Protein AF-A0A146FZF8-F1 (afdb_monomer_lite)

Foldseek 3Di:
DVVVVVVVLVVLLCCCVVVVLVLLVLLLVLLVLLLCQVVPPDLSDPPPPQCSLVSLVSSLVSLVSCLCRVDDNVQSVVLPPDDPPDDPLVRLVVLSVVLSVQSVVDDSVCSSVRSVNGDSNSSVVSSVVSCVPDDCPVVVVVVVVVVVVVVPD

Structure (mmCIF, N/CA/C/O backbone):
data_AF-A0A146FZF8-F1
#
_entry.id   AF-A0A146FZF8-F1
#
loop_
_atom_site.group_PDB
_atom_site.id
_atom_site.type_symbol
_atom_site.label_atom_id
_atom_site.label_alt_id
_atom_site.label_comp_id
_atom_site.label_asym_id
_atom_site.label_entity_id
_atom_site.label_seq_id
_atom_site.pdbx_PDB_ins_code
_atom_site.Cartn_x
_atom_site.Cartn_y
_atom_site.Cartn_z
_atom_site.occupancy
_atom_site.B_iso_or_equiv
_atom_site.auth_seq_id
_atom_site.auth_comp_id
_atom_site.auth_asym_id
_atom_site.auth_atom_id
_atom_site.pdbx_PDB_model_num
ATOM 1 N N . MET A 1 1 ? -3.061 22.453 2.030 1.00 50.75 1 MET A N 1
ATOM 2 C CA . MET A 1 1 ? -2.628 23.497 1.079 1.00 50.75 1 MET A CA 1
ATOM 3 C C . MET A 1 1 ? -1.818 22.848 -0.046 1.00 50.75 1 MET A C 1
ATOM 5 O O . MET A 1 1 ? -1.286 21.766 0.178 1.00 50.75 1 MET A O 1
ATOM 9 N N . PRO A 1 2 ? -1.738 23.428 -1.258 1.00 61.78 2 PRO A N 1
ATOM 10 C CA . PRO A 1 2 ? -0.897 22.902 -2.344 1.00 61.78 2 PRO A CA 1
ATOM 11 C C . PRO A 1 2 ? 0.592 22.801 -1.970 1.00 61.78 2 PRO A C 1
ATOM 13 O O . PRO A 1 2 ? 1.268 21.869 -2.398 1.00 61.78 2 PRO A O 1
ATOM 16 N N . GLU A 1 3 ? 1.069 23.710 -1.116 1.00 68.69 3 GLU A N 1
ATOM 17 C CA . GLU A 1 3 ? 2.440 23.730 -0.586 1.00 68.69 3 GLU A CA 1
ATOM 18 C C . GLU A 1 3 ? 2.748 22.500 0.285 1.00 68.69 3 GLU A C 1
ATOM 20 O O . GLU A 1 3 ? 3.776 21.854 0.089 1.00 68.69 3 GLU A O 1
ATOM 25 N N . ASP A 1 4 ? 1.811 22.082 1.148 1.00 77.88 4 ASP A N 1
ATOM 26 C CA . ASP A 1 4 ? 1.967 20.887 1.997 1.00 77.88 4 ASP A CA 1
ATOM 27 C C . ASP A 1 4 ? 2.154 19.608 1.169 1.00 77.88 4 ASP A C 1
ATOM 29 O O . ASP A 1 4 ? 2.894 18.696 1.553 1.00 77.88 4 ASP A O 1
ATOM 33 N N . ARG A 1 5 ? 1.477 19.528 0.014 1.00 79.75 5 ARG A N 1
ATOM 34 C CA . ARG A 1 5 ? 1.578 18.377 -0.887 1.00 79.75 5 ARG A CA 1
ATOM 35 C C . ARG A 1 5 ? 2.959 18.306 -1.526 1.00 79.75 5 ARG A C 1
ATOM 37 O O . ARG A 1 5 ? 3.546 17.230 -1.534 1.00 79.75 5 ARG A O 1
ATOM 44 N N . GLN A 1 6 ? 3.465 19.423 -2.047 1.00 83.44 6 GLN A N 1
ATOM 45 C CA . GLN A 1 6 ? 4.778 19.464 -2.691 1.00 83.44 6 GLN A CA 1
ATOM 46 C C . GLN A 1 6 ? 5.883 19.072 -1.704 1.00 83.44 6 GLN A C 1
ATOM 48 O O . GLN A 1 6 ? 6.689 18.195 -2.004 1.00 83.44 6 GLN A O 1
ATOM 53 N N . ILE A 1 7 ? 5.843 19.631 -0.490 1.00 86.12 7 ILE A N 1
ATOM 54 C CA . ILE A 1 7 ? 6.778 19.282 0.588 1.00 86.12 7 ILE A CA 1
ATOM 55 C C . ILE A 1 7 ? 6.713 17.779 0.888 1.00 86.12 7 ILE A C 1
ATOM 57 O O . ILE A 1 7 ? 7.744 17.111 0.948 1.00 86.12 7 ILE A O 1
ATOM 61 N N . SER A 1 8 ? 5.507 17.221 1.026 1.00 86.31 8 SER A N 1
ATOM 62 C CA . SER A 1 8 ? 5.326 15.787 1.288 1.00 86.31 8 SER A CA 1
ATOM 63 C C . SER A 1 8 ? 5.891 14.910 0.161 1.00 86.31 8 SER A C 1
ATOM 65 O O . SER A 1 8 ? 6.521 13.886 0.428 1.00 86.31 8 SER A O 1
ATOM 67 N N . GLU A 1 9 ? 5.700 15.304 -1.101 1.00 85.56 9 GLU A N 1
ATOM 68 C CA . GLU A 1 9 ? 6.243 14.582 -2.257 1.00 85.56 9 GLU A CA 1
ATOM 69 C C . GLU A 1 9 ? 7.775 14.628 -2.300 1.00 85.56 9 GLU A C 1
ATOM 71 O O . GLU A 1 9 ? 8.404 13.607 -2.585 1.00 85.56 9 GLU A O 1
ATOM 76 N N . ASP A 1 10 ? 8.383 15.766 -1.967 1.00 86.81 10 ASP A N 1
ATOM 77 C CA . ASP A 1 10 ? 9.840 15.916 -1.943 1.00 86.81 10 ASP A CA 1
ATOM 78 C C . ASP A 1 10 ? 10.485 15.077 -0.833 1.00 86.81 10 ASP A C 1
ATOM 80 O O . ASP A 1 10 ? 11.495 14.409 -1.071 1.00 86.81 10 ASP A O 1
ATOM 84 N N . TRP A 1 11 ? 9.857 15.007 0.345 1.00 88.19 11 TRP A N 1
ATOM 85 C CA . TRP A 1 11 ? 10.276 14.107 1.426 1.00 88.19 11 TRP A CA 1
ATOM 86 C C . TRP A 1 11 ? 10.264 12.638 0.994 1.00 88.19 11 TRP A C 1
ATOM 88 O O . TRP A 1 11 ? 11.244 11.915 1.189 1.00 88.19 11 TRP A O 1
ATOM 98 N N . ILE A 1 12 ? 9.171 12.195 0.369 1.00 87.31 12 ILE A N 1
ATOM 99 C CA . ILE A 1 12 ? 9.020 10.812 -0.094 1.00 87.31 12 ILE A CA 1
ATOM 100 C C . ILE A 1 12 ? 10.026 10.498 -1.209 1.00 87.31 12 ILE A C 1
ATOM 102 O O . ILE A 1 12 ? 10.665 9.444 -1.190 1.00 87.31 12 ILE A O 1
ATOM 106 N N . ARG A 1 13 ? 10.211 11.413 -2.166 1.00 87.50 13 ARG A N 1
ATOM 107 C CA . ARG A 1 13 ? 11.202 11.280 -3.242 1.00 87.50 13 ARG A CA 1
ATOM 108 C C . ARG A 1 13 ? 12.614 11.147 -2.679 1.00 87.50 13 ARG A C 1
ATOM 110 O O . ARG A 1 13 ? 13.367 10.277 -3.123 1.00 87.50 13 ARG A O 1
ATOM 117 N N . ASN A 1 14 ? 12.963 11.982 -1.702 1.00 88.44 14 ASN A N 1
ATOM 118 C CA . ASN A 1 14 ? 14.254 11.922 -1.033 1.00 88.44 14 ASN A CA 1
ATOM 119 C C . ASN A 1 14 ? 14.454 10.565 -0.342 1.00 88.44 14 ASN A C 1
ATOM 121 O O . ASN A 1 14 ? 15.486 9.926 -0.540 1.00 88.44 14 ASN A O 1
ATOM 125 N N . TRP A 1 15 ? 13.446 10.070 0.382 1.00 88.25 15 TRP A N 1
ATOM 126 C CA . TRP A 1 15 ? 13.486 8.751 1.023 1.00 88.25 15 TRP A CA 1
ATOM 127 C C . TRP A 1 15 ? 13.751 7.608 0.023 1.00 88.25 15 TRP A C 1
ATOM 129 O O . TRP A 1 15 ? 14.651 6.799 0.255 1.00 88.25 15 TRP A O 1
ATOM 139 N N . VAL A 1 16 ? 13.037 7.574 -1.113 1.00 86.88 16 VAL A N 1
ATOM 140 C CA . VAL A 1 16 ? 13.241 6.553 -2.166 1.00 86.88 16 VAL A CA 1
ATOM 141 C C . VAL A 1 16 ? 14.654 6.614 -2.761 1.00 86.88 16 VAL A C 1
ATOM 143 O O . VAL A 1 16 ? 15.213 5.578 -3.128 1.00 86.88 16 VAL A O 1
ATOM 146 N N . SER A 1 17 ? 15.223 7.818 -2.866 1.00 84.94 17 SER A N 1
ATOM 147 C CA . SER A 1 17 ? 16.496 8.066 -3.5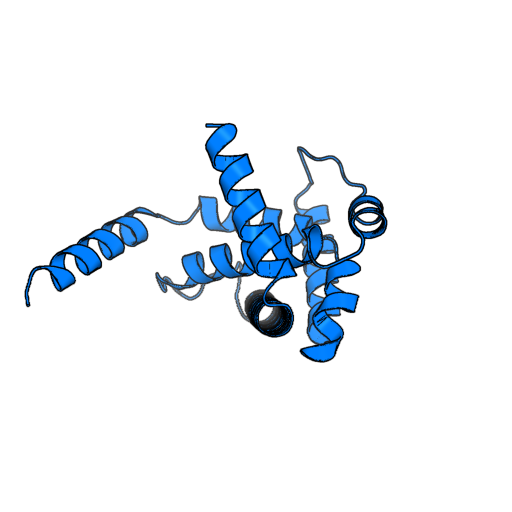57 1.00 84.94 17 SER A CA 1
ATOM 148 C C . SER A 1 17 ? 17.720 7.833 -2.668 1.00 84.94 17 SER A C 1
ATOM 150 O O . SER A 1 17 ? 18.742 7.354 -3.148 1.00 84.94 17 SER A O 1
ATOM 152 N N . THR A 1 18 ? 17.627 8.158 -1.377 1.00 84.06 18 THR A N 1
ATOM 153 C CA . THR A 1 18 ? 18.753 8.092 -0.425 1.00 84.06 18 THR A CA 1
ATOM 154 C C . THR A 1 18 ? 18.911 6.727 0.233 1.00 84.06 18 THR A C 1
ATOM 156 O O . THR A 1 18 ? 20.031 6.308 0.505 1.00 84.06 18 THR A O 1
ATOM 159 N N . ASN A 1 19 ? 17.813 6.000 0.449 1.00 78.12 19 ASN A N 1
ATOM 160 C CA . ASN A 1 19 ? 17.812 4.727 1.168 1.00 78.12 19 ASN A CA 1
ATOM 161 C C . ASN A 1 19 ? 17.355 3.577 0.263 1.00 78.12 19 ASN A C 1
ATOM 163 O O . ASN A 1 19 ? 16.385 2.885 0.567 1.00 78.12 19 ASN A O 1
ATOM 167 N N . GLY A 1 20 ? 18.043 3.377 -0.866 1.00 78.88 20 GLY A N 1
ATOM 168 C CA . GLY A 1 20 ? 17.605 2.474 -1.938 1.00 78.88 20 GLY A CA 1
ATOM 169 C C . GLY A 1 20 ? 17.242 1.054 -1.481 1.00 78.88 20 GLY A C 1
ATOM 170 O O . GLY A 1 20 ? 16.185 0.555 -1.862 1.00 78.88 20 GLY A O 1
ATOM 171 N N . THR A 1 21 ? 18.058 0.438 -0.620 1.00 84.19 21 THR A N 1
ATOM 172 C CA . THR A 1 21 ? 17.825 -0.921 -0.093 1.00 84.19 21 THR A CA 1
ATOM 173 C C . THR A 1 21 ? 16.650 -0.981 0.884 1.00 84.19 21 THR A C 1
ATOM 175 O O . THR A 1 21 ? 15.813 -1.877 0.789 1.00 84.19 21 THR A O 1
ATOM 178 N N . ALA A 1 22 ? 16.537 -0.010 1.794 1.00 86.75 22 ALA A N 1
ATOM 179 C CA . ALA A 1 22 ? 15.420 0.064 2.734 1.00 86.75 22 ALA A CA 1
ATOM 180 C C . ALA A 1 22 ? 14.096 0.378 2.015 1.00 86.75 22 ALA A C 1
ATOM 182 O O . ALA A 1 22 ? 13.060 -0.195 2.344 1.00 86.75 22 ALA A O 1
ATOM 183 N N . ALA A 1 23 ? 14.129 1.242 0.996 1.00 87.25 23 ALA A N 1
ATOM 184 C CA . ALA A 1 23 ? 12.974 1.558 0.163 1.00 87.25 23 ALA A CA 1
ATOM 185 C C . ALA A 1 23 ? 12.519 0.347 -0.668 1.00 87.25 23 ALA A C 1
ATOM 187 O O . ALA A 1 23 ? 11.321 0.092 -0.765 1.00 87.25 23 ALA A O 1
ATOM 188 N N . GLU A 1 24 ? 13.456 -0.437 -1.213 1.00 86.94 24 GLU A N 1
ATOM 189 C CA . GLU A 1 24 ? 13.166 -1.706 -1.894 1.00 86.94 24 GLU A CA 1
ATOM 190 C C . GLU A 1 24 ? 12.516 -2.723 -0.958 1.00 86.94 24 GLU A C 1
ATOM 192 O O . GLU A 1 24 ? 11.483 -3.300 -1.299 1.00 86.94 24 GLU A O 1
ATOM 197 N N . GLN A 1 25 ? 13.076 -2.917 0.237 1.00 88.94 25 GLN A N 1
ATOM 198 C CA . GLN A 1 25 ? 12.504 -3.817 1.237 1.00 88.94 25 GLN A CA 1
ATOM 199 C C . GLN A 1 25 ? 11.106 -3.364 1.660 1.00 88.94 25 GLN A C 1
ATOM 201 O O . GLN A 1 25 ? 10.177 -4.170 1.650 1.00 88.94 25 GLN A O 1
ATOM 206 N N . ALA A 1 26 ? 10.921 -2.077 1.962 1.00 90.62 26 ALA A N 1
ATOM 207 C CA . ALA A 1 26 ? 9.619 -1.523 2.323 1.00 90.62 26 ALA A CA 1
ATOM 208 C C . ALA A 1 26 ? 8.591 -1.711 1.197 1.00 90.62 26 ALA A C 1
ATOM 210 O O . ALA A 1 26 ? 7.476 -2.165 1.449 1.00 90.62 26 ALA A O 1
ATOM 211 N N . ALA A 1 27 ? 8.972 -1.423 -0.051 1.00 88.94 27 ALA A N 1
ATOM 212 C CA . ALA A 1 27 ? 8.114 -1.618 -1.215 1.00 88.94 27 ALA A CA 1
ATOM 213 C C . ALA A 1 27 ? 7.765 -3.093 -1.438 1.00 88.94 27 ALA A C 1
ATOM 215 O O . ALA A 1 27 ? 6.625 -3.404 -1.780 1.00 88.94 27 ALA A O 1
ATOM 216 N N . TRP A 1 28 ? 8.712 -4.002 -1.204 1.00 90.12 28 TRP A N 1
ATOM 217 C CA . TRP A 1 28 ? 8.473 -5.439 -1.274 1.00 90.12 28 TRP A CA 1
ATOM 218 C C . TRP A 1 28 ? 7.515 -5.914 -0.174 1.00 90.12 28 TRP A C 1
ATOM 220 O O . TRP A 1 28 ? 6.536 -6.590 -0.480 1.00 90.12 28 TRP A O 1
ATOM 230 N N . HIS A 1 29 ? 7.724 -5.512 1.083 1.00 91.38 29 HIS A N 1
ATOM 231 C CA . HIS A 1 29 ? 6.823 -5.852 2.188 1.00 91.38 29 HIS A CA 1
ATOM 232 C C . HIS A 1 29 ? 5.408 -5.309 1.963 1.00 91.38 29 HIS A C 1
ATOM 234 O O . HIS A 1 29 ? 4.430 -6.037 2.137 1.00 91.38 29 HIS A O 1
ATOM 240 N N . ALA A 1 30 ? 5.295 -4.056 1.516 1.00 91.75 30 ALA A N 1
ATOM 241 C CA . ALA A 1 30 ? 4.021 -3.449 1.155 1.00 91.75 30 ALA A CA 1
ATOM 242 C C . ALA A 1 30 ? 3.325 -4.236 0.034 1.00 91.75 30 ALA A C 1
ATOM 244 O O . ALA A 1 30 ? 2.153 -4.585 0.160 1.00 91.75 30 ALA A O 1
ATOM 245 N N . ALA A 1 31 ? 4.058 -4.585 -1.024 1.00 88.69 31 ALA A N 1
ATOM 246 C CA . ALA A 1 31 ? 3.557 -5.380 -2.139 1.00 88.69 31 ALA A CA 1
ATOM 247 C C . ALA A 1 31 ? 3.037 -6.762 -1.702 1.00 88.69 31 ALA A C 1
ATOM 249 O O . ALA A 1 31 ? 1.954 -7.170 -2.129 1.00 88.69 31 ALA A O 1
ATOM 250 N N . GLN A 1 32 ? 3.768 -7.463 -0.827 1.00 88.31 32 GLN A N 1
ATOM 251 C CA . GLN A 1 32 ? 3.335 -8.758 -0.293 1.00 88.31 32 GLN A CA 1
ATOM 252 C C . GLN A 1 32 ? 2.077 -8.623 0.564 1.00 88.31 32 GLN A C 1
ATOM 254 O O . GLN A 1 32 ? 1.125 -9.371 0.368 1.00 88.31 32 GLN A O 1
ATOM 259 N N . MET A 1 33 ? 2.018 -7.628 1.449 1.00 89.44 33 MET A N 1
ATOM 260 C CA . MET A 1 33 ? 0.825 -7.364 2.256 1.00 89.44 33 MET A CA 1
ATOM 261 C C . MET A 1 33 ? -0.410 -7.089 1.383 1.00 89.44 33 MET A C 1
ATOM 263 O O . MET A 1 33 ? -1.490 -7.599 1.678 1.00 89.44 33 MET A O 1
ATOM 267 N N . MET A 1 34 ? -0.261 -6.327 0.292 1.00 88.25 34 MET A N 1
ATOM 268 C CA . MET A 1 34 ? -1.361 -6.073 -0.647 1.00 88.25 34 MET A CA 1
ATOM 269 C C . MET A 1 34 ? -1.822 -7.344 -1.353 1.00 88.25 34 MET A C 1
ATOM 271 O O . MET A 1 34 ? -3.021 -7.579 -1.496 1.00 88.25 34 MET A O 1
ATOM 275 N N . ARG A 1 35 ? -0.871 -8.183 -1.773 1.00 86.44 35 ARG A N 1
ATOM 276 C CA . ARG A 1 35 ? -1.161 -9.476 -2.391 1.00 86.44 35 ARG A CA 1
ATOM 277 C C . ARG A 1 35 ? -1.919 -10.393 -1.433 1.00 86.44 35 ARG A C 1
ATOM 279 O O . ARG A 1 35 ? -2.969 -10.904 -1.807 1.00 86.44 35 ARG A O 1
ATOM 286 N N . GLU A 1 36 ? -1.419 -10.572 -0.215 1.00 86.00 36 GLU A N 1
ATOM 287 C CA . GLU A 1 36 ? -2.071 -11.410 0.799 1.00 86.00 36 GLU A CA 1
ATOM 288 C C . GLU A 1 36 ? -3.459 -10.869 1.169 1.00 86.00 36 GLU A C 1
ATOM 290 O O . GLU A 1 36 ? -4.395 -11.647 1.352 1.00 86.00 36 GLU A O 1
ATOM 295 N N . GLY A 1 37 ? -3.621 -9.542 1.209 1.00 85.06 37 GLY A N 1
ATOM 296 C CA . GLY A 1 37 ? -4.917 -8.899 1.411 1.00 85.06 37 GLY A CA 1
ATOM 297 C C . GLY A 1 37 ? -5.926 -9.239 0.313 1.00 85.06 37 GLY A C 1
ATOM 298 O O . GLY A 1 37 ? -7.052 -9.617 0.613 1.00 85.06 37 GLY A O 1
ATOM 299 N N . ILE A 1 38 ? -5.526 -9.173 -0.958 1.00 83.19 38 ILE A N 1
ATOM 300 C CA . ILE A 1 38 ? -6.417 -9.473 -2.095 1.00 83.19 38 ILE A CA 1
ATOM 301 C C . ILE A 1 38 ? -6.750 -10.955 -2.197 1.00 83.19 38 ILE A C 1
ATOM 303 O O . ILE A 1 38 ? -7.881 -11.300 -2.531 1.00 83.19 38 ILE A O 1
ATOM 307 N N . LEU A 1 39 ? -5.771 -11.828 -1.948 1.00 80.94 39 LEU A N 1
ATOM 308 C CA . LEU A 1 39 ? -5.952 -13.271 -2.091 1.00 80.94 39 LEU A CA 1
ATOM 309 C C . LEU A 1 39 ? -6.805 -13.861 -0.968 1.00 80.94 39 LEU A C 1
ATOM 311 O O . LEU A 1 39 ? -7.612 -14.750 -1.228 1.00 80.94 39 LEU A O 1
ATOM 315 N N . ASN A 1 40 ? -6.634 -13.373 0.263 1.00 83.44 40 ASN A N 1
ATOM 316 C CA . ASN A 1 40 ? -7.196 -14.039 1.438 1.00 83.44 40 ASN A CA 1
ATOM 317 C C . ASN A 1 40 ? -8.327 -13.264 2.116 1.00 83.44 40 ASN A C 1
ATOM 319 O O . ASN A 1 40 ? -9.047 -13.844 2.930 1.00 83.44 40 ASN A O 1
ATOM 323 N N . LEU A 1 41 ? -8.504 -11.972 1.819 1.00 80.19 41 LEU A N 1
ATOM 324 C CA . LEU A 1 41 ? -9.534 -11.156 2.458 1.00 80.19 41 LEU A CA 1
ATOM 325 C C . LEU A 1 41 ? -10.646 -10.807 1.485 1.00 80.19 41 LEU A C 1
ATOM 327 O O . LEU A 1 41 ? -10.434 -10.358 0.358 1.00 80.19 41 LEU A O 1
ATOM 331 N N . ARG A 1 42 ? -11.879 -10.917 1.970 1.00 76.75 42 ARG A N 1
ATOM 332 C CA . ARG A 1 42 ? -13.035 -10.414 1.240 1.00 76.75 42 ARG A CA 1
ATOM 333 C C . ARG A 1 42 ? -13.096 -8.899 1.413 1.00 76.75 42 ARG A C 1
ATOM 335 O O . ARG A 1 42 ? -13.326 -8.416 2.515 1.00 76.75 42 ARG A O 1
ATOM 342 N N . ASN A 1 43 ? -12.914 -8.156 0.323 1.00 74.38 43 ASN A N 1
ATOM 343 C CA . ASN A 1 43 ? -12.950 -6.687 0.314 1.00 74.38 43 ASN A CA 1
ATOM 344 C C . ASN A 1 43 ? -11.985 -6.024 1.316 1.00 74.38 43 ASN A C 1
ATOM 346 O O . ASN A 1 43 ? -12.313 -4.962 1.836 1.00 74.38 43 ASN A O 1
ATOM 350 N N . TRP A 1 44 ? -10.818 -6.624 1.578 1.00 78.25 44 TRP A N 1
ATOM 351 C CA . TRP A 1 44 ? -9.814 -6.084 2.511 1.00 78.25 44 TRP A CA 1
ATOM 352 C C . TRP A 1 44 ? -10.247 -6.013 3.984 1.00 78.25 44 TRP A C 1
ATOM 354 O O . TRP A 1 44 ? -9.579 -5.368 4.790 1.00 78.25 44 TRP A O 1
ATOM 364 N N . ASP A 1 45 ? -11.344 -6.670 4.359 1.00 77.12 45 ASP A N 1
ATOM 365 C CA . ASP A 1 45 ? -11.816 -6.685 5.740 1.00 77.12 45 ASP A CA 1
ATOM 366 C C . ASP A 1 45 ? -11.160 -7.822 6.540 1.00 77.12 45 ASP A C 1
ATOM 368 O O . ASP A 1 45 ? -11.265 -9.000 6.188 1.00 77.12 45 ASP A O 1
ATOM 372 N N . ILE A 1 46 ? -10.519 -7.461 7.654 1.00 78.31 46 ILE A N 1
ATOM 373 C CA . ILE A 1 46 ? -10.030 -8.394 8.678 1.00 78.31 46 ILE A CA 1
ATOM 374 C C . ILE A 1 46 ? -10.919 -8.271 9.916 1.00 78.31 46 ILE A C 1
ATOM 376 O O . ILE A 1 46 ? -10.454 -7.889 10.986 1.00 78.31 46 ILE A O 1
ATOM 380 N N . LYS A 1 47 ? -12.218 -8.559 9.780 1.00 79.00 47 LYS A N 1
ATOM 381 C CA . LYS A 1 47 ? -13.166 -8.709 10.900 1.00 79.00 47 LYS A CA 1
ATOM 382 C C . LYS A 1 47 ? -13.080 -7.575 11.943 1.00 79.00 47 LYS A C 1
ATOM 384 O O . LYS A 1 47 ? -13.090 -7.833 13.144 1.00 79.00 47 LYS A O 1
ATOM 389 N N . GLY A 1 48 ? -12.960 -6.324 11.493 1.00 72.12 48 GLY A N 1
ATOM 390 C CA . GLY A 1 48 ? -12.922 -5.153 12.383 1.00 72.12 48 GLY A CA 1
ATOM 391 C C . GLY A 1 48 ? -11.587 -4.873 13.091 1.00 72.12 48 GLY A C 1
ATOM 392 O O . GLY A 1 48 ? -11.546 -4.056 14.011 1.00 72.12 48 GLY A O 1
ATOM 393 N N . VAL A 1 49 ? -10.482 -5.498 12.675 1.00 81.38 49 VAL A N 1
ATOM 394 C CA . VAL A 1 49 ? -9.139 -5.179 13.185 1.00 81.38 49 VAL A CA 1
ATOM 395 C C . VAL A 1 49 ? -8.752 -3.739 12.816 1.00 81.38 49 VAL A C 1
ATOM 397 O O . VAL A 1 49 ? -8.498 -3.412 11.657 1.00 81.38 49 VAL A O 1
ATOM 400 N N . PHE A 1 50 ? -8.671 -2.866 13.825 1.00 77.75 50 PHE A N 1
ATOM 401 C CA . PHE A 1 50 ? -8.558 -1.413 13.630 1.00 77.75 50 PHE A CA 1
ATOM 402 C C . PHE A 1 50 ? -7.242 -0.942 12.985 1.00 77.75 50 PHE A C 1
ATOM 404 O O . PHE A 1 50 ? -7.210 0.134 12.391 1.00 77.75 50 PHE A O 1
ATOM 411 N N . HIS A 1 51 ? -6.148 -1.701 13.118 1.00 83.94 51 HIS A N 1
ATOM 412 C CA . HIS A 1 51 ? -4.843 -1.295 12.587 1.00 83.94 51 HIS A CA 1
ATOM 413 C C . HIS A 1 51 ? -4.699 -1.584 11.087 1.00 83.94 51 HIS A C 1
ATOM 415 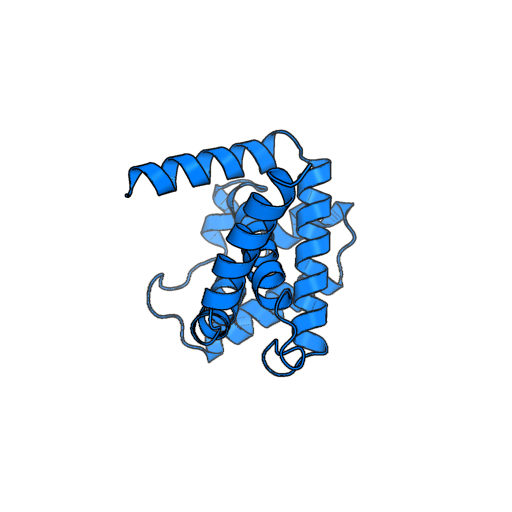O O . HIS A 1 51 ? -3.914 -0.928 10.409 1.00 83.94 51 HIS A O 1
ATOM 421 N N . TYR A 1 52 ? -5.469 -2.529 10.542 1.00 86.44 52 TYR A N 1
ATOM 422 C CA . TYR A 1 52 ? -5.303 -2.962 9.1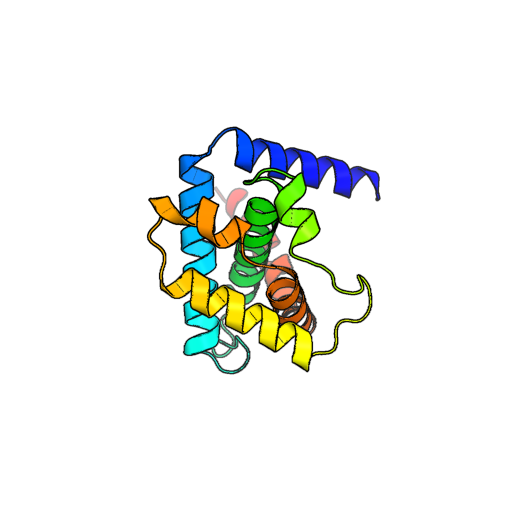56 1.00 86.44 52 TYR A CA 1
ATOM 423 C C . TYR A 1 52 ? -5.541 -1.845 8.117 1.00 86.44 52 TYR A C 1
ATOM 425 O O . TYR A 1 52 ? -4.726 -1.711 7.202 1.00 86.44 52 TYR A O 1
ATOM 433 N N . PRO A 1 53 ? -6.552 -0.959 8.266 1.00 86.94 53 PRO A N 1
ATOM 434 C CA . PRO A 1 53 ? -6.700 0.213 7.400 1.00 86.94 53 PRO A CA 1
ATOM 435 C C . PRO A 1 53 ? -5.469 1.130 7.350 1.00 86.94 53 PRO A C 1
ATOM 437 O O . PRO A 1 53 ? -5.148 1.660 6.287 1.00 86.94 53 PRO A O 1
ATOM 440 N N . TRP A 1 54 ? -4.744 1.293 8.462 1.00 86.31 54 TRP A N 1
ATOM 441 C CA . TRP A 1 54 ? -3.501 2.070 8.484 1.00 86.31 54 TRP A CA 1
ATOM 442 C C . TRP A 1 54 ? -2.399 1.404 7.674 1.00 86.31 54 TRP A C 1
ATOM 444 O O . TRP A 1 54 ? -1.721 2.066 6.889 1.00 86.31 54 TRP A O 1
ATOM 454 N N . CYS A 1 55 ? -2.251 0.087 7.827 1.00 90.19 55 CYS A N 1
ATOM 455 C CA . CYS A 1 55 ? -1.306 -0.691 7.040 1.00 90.19 55 CYS A CA 1
ATOM 456 C C . CYS A 1 55 ? -1.607 -0.546 5.542 1.00 90.19 55 CYS A C 1
ATOM 458 O O . CYS A 1 55 ? -0.690 -0.308 4.762 1.00 90.19 55 CYS A O 1
ATOM 460 N N . LEU A 1 56 ? -2.883 -0.585 5.142 1.00 89.62 56 LEU A N 1
ATOM 461 C CA . LEU A 1 56 ? -3.288 -0.378 3.750 1.00 89.62 56 LEU A CA 1
ATOM 462 C C . LEU A 1 56 ? -2.954 1.026 3.232 1.00 89.62 56 LEU A C 1
ATOM 464 O O . LEU A 1 56 ? -2.478 1.147 2.104 1.00 89.62 56 LEU A O 1
ATOM 468 N N . VAL A 1 57 ? -3.150 2.081 4.033 1.00 89.88 57 VAL A N 1
ATOM 469 C CA . VAL A 1 57 ? -2.721 3.442 3.657 1.00 89.88 57 VAL A CA 1
ATOM 470 C C . VAL A 1 57 ? -1.220 3.472 3.403 1.00 89.88 57 VAL A C 1
ATOM 472 O O . VAL A 1 57 ? -0.787 3.860 2.317 1.00 89.88 57 VAL A O 1
ATOM 475 N N . ILE A 1 58 ? -0.433 3.030 4.386 1.00 91.00 58 ILE A N 1
ATOM 476 C CA . ILE A 1 58 ? 1.027 3.106 4.333 1.00 91.00 58 ILE A CA 1
ATOM 477 C C . ILE A 1 58 ? 1.547 2.263 3.173 1.00 91.00 58 ILE A C 1
ATOM 479 O O . ILE A 1 58 ? 2.266 2.782 2.329 1.00 91.00 58 ILE A O 1
ATOM 483 N N . GLY A 1 59 ? 1.119 1.005 3.057 1.00 92.19 59 GLY A N 1
ATOM 484 C CA . GLY A 1 59 ? 1.567 0.129 1.980 1.00 92.19 59 GLY A CA 1
ATOM 485 C C . GLY A 1 59 ? 1.192 0.649 0.591 1.00 92.19 59 GLY A C 1
ATOM 486 O O . GLY A 1 59 ? 1.998 0.557 -0.332 1.00 92.19 59 GLY A O 1
ATOM 487 N N . THR A 1 60 ? 0.011 1.261 0.435 1.00 91.31 60 THR A N 1
ATOM 488 C CA . THR A 1 60 ? -0.405 1.843 -0.852 1.00 91.31 60 THR A CA 1
ATOM 489 C C . THR A 1 60 ? 0.488 3.019 -1.217 1.00 91.31 60 THR A C 1
ATOM 491 O O . THR A 1 60 ? 0.978 3.089 -2.345 1.00 91.31 60 THR A O 1
ATOM 494 N N . LEU A 1 61 ? 0.748 3.912 -0.257 1.00 89.94 61 LEU A N 1
ATOM 495 C CA . LEU A 1 61 ? 1.649 5.047 -0.442 1.00 89.94 61 LEU A CA 1
ATOM 496 C C . LEU A 1 61 ? 3.078 4.589 -0.732 1.00 89.94 61 LEU A C 1
ATOM 498 O O . LEU A 1 61 ? 3.708 5.140 -1.628 1.00 89.94 61 LEU A O 1
ATOM 502 N N . THR A 1 62 ? 3.572 3.555 -0.050 1.00 91.06 62 THR A N 1
ATOM 503 C CA . THR A 1 62 ? 4.895 2.974 -0.296 1.00 91.06 62 THR A CA 1
ATOM 504 C C . THR A 1 62 ? 5.009 2.433 -1.721 1.00 91.06 62 THR A C 1
ATOM 506 O O . THR A 1 62 ? 5.951 2.785 -2.432 1.00 91.06 62 THR A O 1
ATOM 509 N N . CYS A 1 63 ? 4.046 1.627 -2.182 1.00 89.25 63 CYS A N 1
ATOM 510 C CA . CYS A 1 63 ? 4.052 1.108 -3.551 1.00 89.25 63 CYS A CA 1
ATOM 511 C C . CYS A 1 63 ? 3.943 2.231 -4.596 1.00 89.25 63 CYS A C 1
ATOM 513 O O . CYS A 1 63 ? 4.656 2.206 -5.599 1.00 89.25 63 CYS A O 1
ATOM 515 N N . TRP A 1 64 ? 3.077 3.224 -4.363 1.00 88.38 64 TRP A N 1
ATOM 516 C CA . TRP A 1 64 ? 2.924 4.391 -5.234 1.00 88.38 64 TRP A CA 1
ATOM 517 C C . TRP A 1 64 ? 4.210 5.219 -5.320 1.00 88.38 64 TRP A C 1
ATOM 519 O O . TRP A 1 64 ? 4.696 5.471 -6.421 1.00 88.38 64 TRP A O 1
ATOM 529 N N . ALA A 1 65 ? 4.789 5.583 -4.178 1.00 87.31 65 ALA A N 1
ATOM 530 C CA . ALA A 1 65 ? 6.015 6.365 -4.079 1.00 87.31 65 ALA A CA 1
ATOM 531 C C . ALA A 1 65 ? 7.166 5.690 -4.820 1.00 87.31 65 ALA A C 1
ATOM 533 O O . ALA A 1 65 ? 7.875 6.314 -5.609 1.00 87.31 65 ALA A O 1
ATOM 534 N N . PHE A 1 66 ? 7.321 4.389 -4.598 1.00 84.00 66 PHE A N 1
ATOM 535 C CA . PHE A 1 66 ? 8.388 3.619 -5.207 1.00 84.00 66 PHE A CA 1
ATOM 536 C C . PHE A 1 66 ? 8.194 3.452 -6.722 1.00 84.00 66 PHE A C 1
ATOM 538 O O . PHE A 1 66 ? 9.163 3.525 -7.472 1.00 84.00 66 PHE A O 1
ATOM 545 N N . HIS A 1 67 ? 6.953 3.320 -7.201 1.00 82.00 67 HIS A N 1
ATOM 546 C CA . HIS A 1 67 ? 6.645 3.373 -8.635 1.00 82.00 67 HIS A CA 1
ATOM 547 C C . HIS A 1 67 ? 6.945 4.754 -9.247 1.00 82.00 67 HIS A C 1
ATOM 549 O O . HIS A 1 67 ? 7.534 4.839 -10.323 1.00 82.00 67 HIS A O 1
ATOM 555 N N . CYS A 1 68 ? 6.559 5.839 -8.572 1.00 80.44 68 CYS A N 1
ATOM 556 C CA . CYS A 1 68 ? 6.671 7.200 -9.099 1.00 80.44 68 CYS A CA 1
ATOM 557 C C . CYS A 1 68 ? 8.095 7.766 -9.061 1.00 80.44 68 CYS A C 1
ATOM 559 O O . CYS A 1 68 ? 8.459 8.545 -9.942 1.00 80.44 68 CYS A O 1
ATOM 561 N N . PHE A 1 69 ? 8.890 7.394 -8.058 1.00 80.88 69 PHE A N 1
ATOM 562 C CA . PHE A 1 69 ? 10.214 7.976 -7.816 1.00 80.88 69 PHE A CA 1
ATOM 563 C C . PHE A 1 69 ? 11.362 6.965 -7.926 1.00 80.88 69 PHE A C 1
ATOM 565 O O . PHE A 1 69 ? 12.518 7.369 -7.973 1.00 80.88 69 PHE A O 1
ATOM 572 N N . GLY A 1 70 ? 11.076 5.659 -7.964 1.00 70.38 70 GLY A N 1
ATOM 573 C CA . GLY A 1 70 ? 12.093 4.601 -7.934 1.00 70.38 70 GLY A CA 1
ATOM 574 C C . GLY A 1 70 ? 12.608 4.127 -9.297 1.00 70.38 70 GLY A C 1
ATOM 575 O O . GLY A 1 70 ? 13.530 3.307 -9.322 1.00 70.38 70 GLY A O 1
ATOM 576 N N . GLY A 1 71 ? 12.037 4.610 -10.408 1.00 65.69 71 GLY A N 1
ATOM 577 C CA . GLY A 1 71 ? 12.442 4.279 -11.781 1.00 65.69 71 GLY A CA 1
ATOM 578 C C . GLY A 1 71 ? 12.693 5.518 -12.644 1.00 65.69 71 GLY A C 1
ATOM 579 O O . GLY A 1 71 ? 12.411 6.642 -12.233 1.00 65.69 71 GLY A O 1
ATOM 580 N N . GLU A 1 72 ? 13.203 5.326 -13.865 1.00 60.31 72 GLU A N 1
ATOM 581 C CA . GLU A 1 72 ? 13.340 6.420 -14.832 1.00 60.31 72 GLU A CA 1
ATOM 582 C C . GLU A 1 72 ? 11.959 7.036 -15.117 1.00 60.31 72 GLU A C 1
ATOM 584 O O . GLU A 1 72 ? 11.077 6.398 -15.697 1.00 60.31 72 GLU A O 1
ATOM 589 N N . ILE A 1 73 ? 11.779 8.295 -14.704 1.00 54.56 73 ILE A N 1
ATOM 590 C CA . ILE A 1 73 ? 10.519 9.067 -14.718 1.00 54.56 73 ILE A CA 1
ATOM 591 C C . ILE A 1 73 ? 9.789 8.993 -16.081 1.00 54.56 73 ILE A C 1
ATOM 593 O O . ILE A 1 73 ? 8.559 9.048 -16.143 1.00 54.56 73 ILE A O 1
ATOM 597 N N . SER A 1 74 ? 10.542 8.818 -17.173 1.00 49.59 74 SER A N 1
ATOM 598 C CA . SER A 1 74 ? 10.060 8.691 -18.558 1.00 49.59 74 SER A CA 1
ATOM 599 C C . SER A 1 74 ? 9.265 7.401 -18.837 1.00 49.59 74 SER A C 1
ATOM 601 O O . SER A 1 74 ? 8.318 7.415 -19.628 1.00 49.59 74 SER A O 1
ATOM 603 N N . VAL A 1 75 ? 9.601 6.287 -18.177 1.00 53.25 75 VAL A N 1
ATOM 604 C CA . VAL A 1 75 ? 8.971 4.973 -18.406 1.00 53.25 75 VAL A CA 1
ATOM 605 C C . VAL A 1 75 ? 7.711 4.810 -17.553 1.00 53.25 75 VAL A C 1
ATOM 607 O O . VAL A 1 75 ? 6.667 4.422 -18.077 1.00 53.25 75 VAL A O 1
ATOM 610 N N . ALA A 1 76 ? 7.759 5.211 -16.278 1.00 52.31 76 ALA A N 1
ATOM 611 C CA . ALA A 1 76 ? 6.620 5.121 -15.356 1.00 52.31 76 ALA A CA 1
ATOM 612 C C . ALA A 1 76 ? 5.407 5.954 -15.827 1.00 52.31 76 ALA A C 1
ATOM 614 O O . ALA A 1 76 ? 4.268 5.484 -15.804 1.00 52.31 76 ALA A O 1
ATOM 615 N N . ARG A 1 77 ? 5.642 7.168 -16.358 1.00 53.28 77 ARG A N 1
ATOM 616 C CA . ARG A 1 77 ? 4.584 8.015 -16.948 1.00 53.28 77 ARG A CA 1
ATOM 617 C C . ARG A 1 77 ? 4.004 7.460 -18.254 1.00 53.28 77 ARG A C 1
ATOM 619 O O . ARG A 1 77 ? 2.854 7.752 -18.565 1.00 53.28 77 ARG A O 1
ATOM 626 N N . LYS A 1 78 ? 4.766 6.669 -19.021 1.00 54.16 78 LYS A N 1
ATOM 627 C CA . LYS A 1 78 ? 4.289 6.059 -20.278 1.00 54.16 78 LYS A CA 1
ATOM 628 C C . LYS A 1 78 ? 3.404 4.830 -20.055 1.00 54.16 78 LYS A C 1
ATOM 630 O O . LYS A 1 78 ? 2.565 4.556 -20.910 1.00 54.16 78 LYS A O 1
ATOM 635 N N . ILE A 1 79 ? 3.576 4.114 -18.941 1.00 58.44 79 ILE A N 1
ATOM 636 C CA . ILE A 1 79 ? 2.847 2.869 -18.644 1.00 58.44 79 ILE A CA 1
ATOM 637 C C . ILE A 1 79 ? 1.403 3.143 -18.189 1.00 58.44 79 ILE A C 1
ATOM 639 O O . ILE A 1 79 ? 0.485 2.443 -18.609 1.00 58.44 79 ILE A O 1
ATOM 643 N N . CYS A 1 80 ? 1.164 4.183 -17.387 1.00 61.31 80 CYS A N 1
ATOM 644 C CA . CYS A 1 80 ? -0.185 4.540 -16.931 1.00 61.31 80 CYS A CA 1
ATOM 645 C C . CYS A 1 80 ? -0.875 5.521 -17.906 1.00 61.31 80 CYS A C 1
ATOM 647 O O . CYS A 1 80 ? -0.980 6.715 -17.632 1.00 61.31 80 CYS A O 1
ATOM 649 N N . ARG A 1 81 ? -1.375 5.028 -19.050 1.00 59.84 81 ARG A N 1
ATOM 650 C CA . ARG A 1 81 ? -2.308 5.780 -19.918 1.00 59.84 81 ARG A CA 1
ATOM 651 C C . ARG A 1 81 ? -3.754 5.502 -19.508 1.00 59.84 81 ARG A C 1
ATOM 653 O O . ARG A 1 81 ? -4.425 4.675 -20.116 1.00 59.84 81 ARG A O 1
ATOM 660 N N . HIS A 1 82 ? -4.244 6.173 -18.477 1.00 65.50 82 HIS A N 1
ATOM 661 C CA . HIS A 1 82 ? -5.663 6.125 -18.118 1.00 65.50 82 HIS A CA 1
ATOM 662 C C . HIS A 1 82 ? -6.153 7.515 -17.690 1.00 65.50 82 HIS A C 1
ATOM 664 O O . HIS A 1 82 ? -5.361 8.295 -17.155 1.00 65.50 82 HIS A O 1
ATOM 670 N N . PRO A 1 83 ? -7.435 7.844 -17.920 1.00 57.22 83 PRO A N 1
ATOM 671 C CA . PRO A 1 83 ? -7.993 9.136 -17.535 1.00 57.22 83 PRO A CA 1
ATOM 672 C C . PRO A 1 83 ? -7.857 9.354 -16.022 1.00 57.22 83 PRO A C 1
ATOM 674 O O . PRO A 1 83 ? -8.218 8.490 -15.226 1.00 57.22 83 PRO A O 1
ATOM 677 N N . GLU A 1 84 ? -7.312 10.507 -15.626 1.00 57.25 84 GLU A N 1
ATOM 678 C CA . GLU A 1 84 ? -6.924 10.817 -14.240 1.00 57.25 84 GLU A CA 1
ATOM 679 C C . GLU A 1 84 ? -8.099 10.893 -13.250 1.00 57.25 84 GLU A C 1
ATOM 681 O O . GLU A 1 84 ? -7.861 10.872 -12.044 1.00 57.25 84 GLU A O 1
ATOM 686 N N . ARG A 1 85 ? -9.354 11.015 -13.718 1.00 56.00 85 ARG A N 1
ATOM 687 C CA . ARG A 1 85 ? -10.460 11.461 -12.850 1.00 56.00 85 ARG A CA 1
ATOM 688 C C . ARG A 1 85 ? -11.655 10.534 -12.658 1.00 56.00 85 ARG A C 1
ATOM 690 O O . ARG A 1 85 ? -12.301 10.693 -11.637 1.00 56.00 85 ARG A O 1
ATOM 697 N N . ASP A 1 86 ? -11.894 9.529 -13.496 1.00 65.31 86 ASP A N 1
ATOM 698 C CA . ASP A 1 86 ? -13.004 8.584 -13.277 1.00 65.31 86 ASP A CA 1
ATOM 699 C C . ASP A 1 86 ? -12.683 7.211 -13.865 1.00 65.31 86 ASP A C 1
ATOM 701 O O . ASP A 1 86 ? -13.199 6.803 -14.903 1.00 65.31 86 ASP A O 1
ATOM 705 N N . MET A 1 87 ? -11.780 6.483 -13.208 1.00 78.00 87 MET A N 1
ATOM 706 C CA . MET A 1 87 ? -11.501 5.099 -13.579 1.00 78.00 87 MET A CA 1
ATOM 707 C C . MET A 1 87 ? -12.666 4.195 -13.135 1.00 78.00 87 MET A C 1
ATOM 709 O O . MET A 1 87 ? -12.917 4.085 -11.924 1.00 78.00 87 MET A O 1
ATOM 713 N N . PRO A 1 88 ? -13.351 3.500 -14.069 1.00 85.88 88 PRO A N 1
ATOM 714 C CA . PRO A 1 88 ? -14.392 2.540 -13.724 1.00 85.88 88 PRO A CA 1
ATOM 715 C C . PRO A 1 88 ? -13.855 1.460 -12.784 1.00 85.88 88 PRO A C 1
ATOM 717 O O . PRO A 1 88 ? -12.711 1.021 -12.923 1.00 85.88 88 PRO A O 1
ATOM 720 N N . GLN A 1 89 ? -14.689 0.987 -11.852 1.00 86.19 89 GLN A N 1
ATOM 721 C CA . GLN A 1 89 ? -14.260 -0.009 -10.862 1.00 86.19 89 GLN A CA 1
ATOM 722 C C . GLN A 1 89 ? -13.730 -1.298 -11.513 1.00 86.19 89 GLN A C 1
ATOM 724 O O . GLN A 1 89 ? -12.786 -1.915 -11.025 1.00 86.19 89 GLN A O 1
ATOM 729 N N . THR A 1 90 ? -14.305 -1.700 -12.645 1.00 87.19 90 THR A N 1
ATOM 730 C CA . THR A 1 90 ? -13.836 -2.851 -13.426 1.00 87.19 90 THR A CA 1
ATOM 731 C C . THR A 1 90 ? -12.399 -2.657 -13.910 1.00 87.19 90 THR A C 1
ATOM 733 O O . THR A 1 90 ? -11.575 -3.556 -13.755 1.00 87.19 90 THR A O 1
ATOM 736 N N . GLN A 1 91 ? -12.064 -1.468 -14.416 1.00 86.00 91 GLN A N 1
ATOM 737 C CA . GLN A 1 91 ? -10.719 -1.140 -14.885 1.00 86.00 91 GLN A CA 1
ATOM 738 C C . GLN A 1 91 ? -9.712 -1.063 -13.728 1.00 86.00 91 GLN A C 1
ATOM 740 O O . GLN A 1 91 ? -8.620 -1.624 -13.839 1.00 86.00 91 GLN A O 1
ATOM 745 N N . SER A 1 92 ? -10.069 -0.436 -12.600 1.00 87.25 92 SER A N 1
ATOM 746 C CA . SER A 1 92 ? -9.175 -0.371 -11.434 1.00 87.25 92 SER A CA 1
ATOM 747 C C . SER A 1 92 ? -8.896 -1.748 -10.839 1.00 87.25 92 SER A C 1
ATOM 749 O O . SER A 1 92 ? -7.748 -2.029 -10.494 1.00 87.25 92 SER A O 1
ATOM 751 N N . ARG A 1 93 ? -9.891 -2.644 -10.804 1.00 87.44 93 ARG A N 1
ATOM 752 C CA . ARG A 1 93 ? -9.692 -4.040 -10.383 1.00 87.44 93 ARG A CA 1
ATOM 753 C C . ARG A 1 93 ? -8.753 -4.806 -11.307 1.00 87.44 93 ARG A C 1
ATOM 755 O O . ARG A 1 93 ? -7.895 -5.527 -10.812 1.00 87.44 93 ARG A O 1
ATOM 762 N N . VAL A 1 94 ? -8.867 -4.635 -12.625 1.00 88.00 94 VAL A N 1
ATOM 763 C CA . VAL A 1 94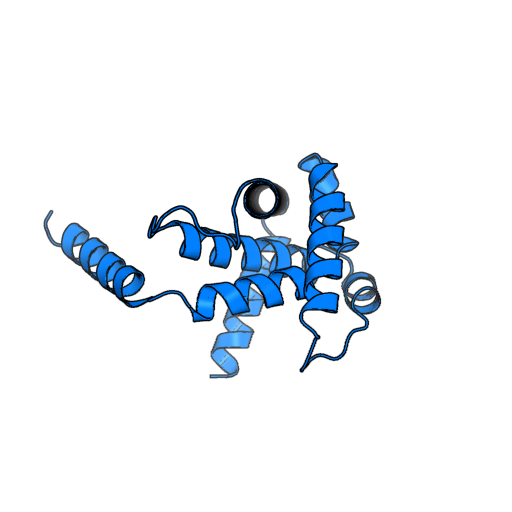 ? -7.950 -5.276 -13.585 1.00 88.00 94 VAL A CA 1
ATOM 764 C C . VAL A 1 94 ? -6.510 -4.813 -13.359 1.00 88.00 94 VAL A C 1
ATOM 766 O O . VAL A 1 94 ? -5.612 -5.646 -13.253 1.00 88.00 94 VAL A O 1
ATOM 769 N N . LEU A 1 95 ? -6.286 -3.502 -13.219 1.00 86.44 95 LEU A N 1
ATOM 770 C CA . LEU A 1 95 ? -4.950 -2.949 -12.963 1.00 86.44 95 LEU A CA 1
ATOM 771 C C . LEU A 1 95 ? -4.376 -3.412 -11.619 1.00 86.44 95 LEU A C 1
ATOM 773 O O . LEU A 1 95 ? -3.203 -3.776 -11.541 1.00 86.44 95 LEU A O 1
ATOM 777 N N . MET A 1 96 ? -5.208 -3.443 -10.576 1.00 87.81 96 MET A N 1
ATOM 778 C CA . MET A 1 96 ? -4.830 -3.957 -9.261 1.00 87.81 96 MET A CA 1
ATOM 779 C C . MET A 1 96 ? -4.435 -5.439 -9.334 1.00 87.81 96 MET A C 1
ATOM 781 O O . MET A 1 96 ? -3.359 -5.808 -8.870 1.00 87.81 96 MET A O 1
ATOM 785 N N . ASN A 1 97 ? -5.257 -6.278 -9.968 1.00 86.44 97 ASN A N 1
ATOM 786 C CA . ASN A 1 97 ? -4.987 -7.710 -10.115 1.00 86.44 97 ASN A CA 1
ATOM 787 C C . ASN A 1 97 ? -3.711 -7.969 -10.926 1.00 8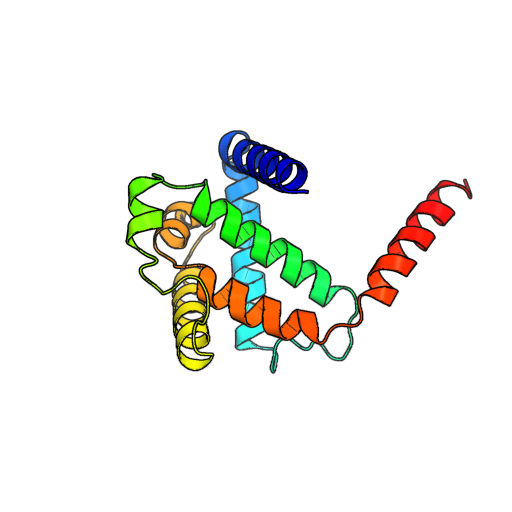6.44 97 ASN A C 1
ATOM 789 O O . ASN A 1 97 ? -2.908 -8.821 -10.554 1.00 86.44 97 ASN A O 1
ATOM 793 N N . HIS A 1 98 ? -3.489 -7.206 -11.999 1.00 85.75 98 HIS A N 1
ATOM 794 C CA . HIS A 1 98 ? -2.259 -7.271 -12.785 1.00 85.75 98 HIS A CA 1
ATOM 795 C C . HIS A 1 98 ? -1.025 -6.938 -11.933 1.00 85.75 98 HIS A C 1
ATOM 797 O O . HIS A 1 98 ? -0.050 -7.688 -11.925 1.00 85.75 98 HIS A O 1
ATOM 803 N N . MET A 1 99 ? -1.076 -5.839 -11.174 1.00 83.44 99 MET A N 1
ATOM 804 C CA . MET A 1 99 ? 0.000 -5.451 -10.261 1.00 83.44 99 MET A CA 1
ATOM 805 C C . MET A 1 99 ? 0.281 -6.549 -9.225 1.00 83.44 99 MET A C 1
ATOM 807 O O . MET A 1 99 ? 1.433 -6.895 -8.995 1.00 83.44 99 MET A O 1
ATOM 811 N N . VAL A 1 100 ? -0.754 -7.155 -8.644 1.00 82.44 100 VAL A N 1
ATOM 812 C CA . VAL A 1 100 ? -0.628 -8.235 -7.648 1.00 82.44 100 VAL A CA 1
ATOM 813 C C . VAL A 1 100 ? -0.035 -9.501 -8.239 1.00 82.44 100 VAL A C 1
ATOM 815 O O . VAL A 1 100 ? 0.850 -10.101 -7.627 1.00 82.44 100 VAL A O 1
ATOM 818 N N . SER A 1 101 ? -0.473 -9.879 -9.439 1.00 83.12 101 SER A N 1
ATOM 819 C CA . SER A 1 101 ? 0.092 -11.014 -10.166 1.00 83.12 101 SER A CA 1
ATOM 820 C C . SER A 1 101 ? 1.588 -10.824 -10.398 1.00 83.12 101 SER A C 1
ATOM 822 O O . SER A 1 101 ? 2.361 -11.752 -10.179 1.00 83.12 101 SER A O 1
ATOM 824 N N . LEU A 1 102 ? 2.007 -9.618 -10.794 1.00 80.69 102 LEU A N 1
ATOM 825 C CA . LEU A 1 102 ? 3.418 -9.302 -10.995 1.00 80.69 102 LEU A CA 1
ATOM 826 C C . LEU A 1 102 ? 4.197 -9.265 -9.681 1.00 80.69 102 LEU A C 1
ATOM 828 O O . LEU A 1 102 ? 5.314 -9.760 -9.633 1.00 80.69 102 LEU A O 1
ATOM 832 N N . MET A 1 103 ? 3.630 -8.721 -8.605 1.00 74.88 103 MET A N 1
ATOM 833 C CA . MET A 1 103 ? 4.295 -8.663 -7.297 1.00 74.88 103 MET A CA 1
ATOM 834 C C . MET A 1 103 ? 4.447 -10.045 -6.643 1.00 74.88 103 MET A C 1
ATOM 836 O O . MET A 1 103 ? 5.404 -10.271 -5.903 1.00 74.88 103 MET A O 1
ATOM 840 N N . GLY A 1 104 ? 3.550 -10.989 -6.944 1.00 70.25 104 GLY A N 1
ATOM 841 C CA . GLY A 1 104 ? 3.621 -12.365 -6.447 1.00 70.25 104 GLY A CA 1
ATOM 842 C C . GLY A 1 104 ? 4.818 -13.172 -6.955 1.00 70.25 104 GLY A C 1
ATOM 843 O O . GLY A 1 104 ? 5.155 -14.183 -6.349 1.00 70.25 104 GLY A O 1
ATOM 844 N N . SER A 1 105 ? 5.486 -12.730 -8.024 1.00 70.94 105 SER A N 1
ATOM 845 C CA . SER A 1 105 ? 6.632 -13.431 -8.622 1.00 70.94 105 SER A CA 1
ATOM 846 C C . SER A 1 105 ? 8.002 -12.852 -8.239 1.00 70.94 105 SER A C 1
ATOM 848 O O . SER A 1 105 ? 9.002 -13.176 -8.877 1.00 70.94 105 SER A O 1
ATOM 850 N N . VAL A 1 106 ? 8.075 -11.942 -7.258 1.00 76.12 106 VAL A N 1
ATOM 851 C CA . VAL A 1 106 ? 9.224 -11.028 -7.127 1.00 76.12 106 VAL A CA 1
ATOM 852 C C . VAL A 1 106 ? 9.951 -11.173 -5.797 1.00 76.12 106 VAL A C 1
ATOM 854 O O . VAL A 1 106 ? 9.376 -10.989 -4.724 1.00 76.12 106 VAL A O 1
ATOM 857 N N . SER A 1 107 ? 11.259 -11.426 -5.878 1.00 78.94 107 SER A N 1
ATOM 858 C CA . SER A 1 107 ? 12.187 -11.285 -4.754 1.00 78.94 107 SER A CA 1
ATOM 859 C C . SER A 1 107 ? 12.495 -9.805 -4.470 1.00 78.94 107 SER A C 1
ATOM 861 O O . SER A 1 107 ? 12.419 -8.988 -5.394 1.00 78.94 107 SER A O 1
ATOM 863 N N . PRO A 1 108 ? 12.907 -9.435 -3.241 1.00 75.69 108 PRO A N 1
ATOM 864 C CA . PRO A 1 108 ? 13.232 -8.047 -2.895 1.00 75.69 108 PRO A CA 1
ATOM 865 C C . PRO A 1 108 ? 14.187 -7.369 -3.892 1.00 75.69 108 PRO A C 1
ATOM 867 O O . PRO A 1 108 ? 13.933 -6.252 -4.325 1.00 75.69 108 PRO A O 1
ATOM 870 N N . ALA A 1 109 ? 15.211 -8.085 -4.370 1.00 78.94 109 ALA A N 1
ATOM 871 C CA . ALA A 1 109 ? 16.190 -7.571 -5.336 1.00 78.94 109 ALA A CA 1
ATOM 872 C C . ALA A 1 109 ? 15.599 -7.189 -6.712 1.00 78.94 109 ALA A C 1
ATOM 874 O O . ALA A 1 109 ? 16.201 -6.431 -7.470 1.00 78.94 109 ALA A O 1
ATOM 875 N N . ASN A 1 110 ? 14.421 -7.710 -7.066 1.00 82.12 110 ASN A N 1
ATOM 876 C CA . ASN A 1 110 ? 13.774 -7.486 -8.362 1.00 82.12 110 ASN A CA 1
ATOM 877 C C . ASN A 1 110 ? 12.553 -6.555 -8.276 1.00 82.12 110 ASN A C 1
ATOM 879 O O . ASN A 1 110 ? 11.902 -6.290 -9.297 1.00 82.12 110 ASN A O 1
ATOM 883 N N . ILE A 1 111 ? 12.240 -6.035 -7.083 1.00 84.12 111 ILE A N 1
ATOM 884 C CA . ILE A 1 111 ? 11.029 -5.244 -6.848 1.00 84.12 111 ILE A CA 1
ATOM 885 C C . ILE A 1 111 ? 11.041 -3.917 -7.603 1.00 84.12 111 ILE A C 1
ATOM 887 O O . ILE A 1 111 ? 10.028 -3.553 -8.192 1.00 84.12 111 ILE A O 1
ATOM 891 N N . ARG A 1 112 ? 12.199 -3.256 -7.713 1.00 81.81 112 ARG A N 1
ATOM 892 C CA . ARG A 1 112 ? 12.380 -2.015 -8.487 1.00 81.81 112 ARG A CA 1
ATOM 893 C C . ARG A 1 112 ? 12.011 -2.176 -9.950 1.00 81.81 112 ARG A C 1
ATOM 895 O O . ARG A 1 112 ? 11.197 -1.421 -10.477 1.00 81.81 112 ARG A O 1
ATOM 902 N N . ARG A 1 113 ? 12.549 -3.213 -10.591 1.00 81.06 113 ARG A N 1
ATOM 903 C CA . ARG A 1 113 ? 12.258 -3.511 -11.997 1.00 81.06 113 ARG A CA 1
ATOM 904 C C . ARG A 1 113 ? 10.789 -3.871 -12.210 1.00 81.06 113 ARG A C 1
ATOM 906 O O . ARG A 1 113 ? 10.242 -3.563 -13.263 1.00 81.06 113 ARG A O 1
ATOM 913 N N . THR A 1 114 ? 10.168 -4.542 -11.243 1.00 81.19 114 THR A N 1
ATOM 914 C CA . THR A 1 114 ? 8.796 -5.041 -11.393 1.00 81.19 114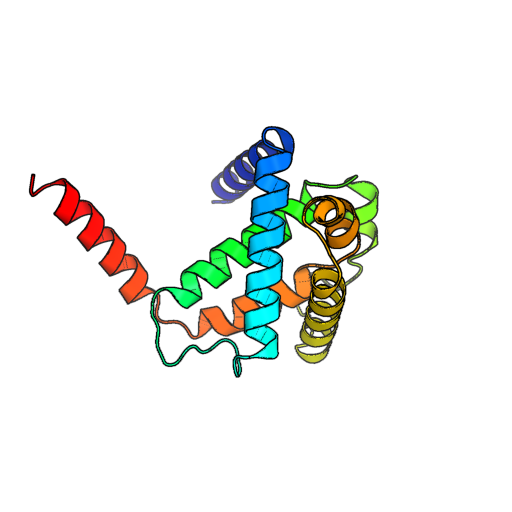 THR A CA 1
ATOM 915 C C . THR A 1 114 ? 7.758 -3.968 -11.106 1.00 81.19 114 THR A C 1
ATOM 917 O O . THR A 1 114 ? 6.872 -3.752 -11.929 1.00 81.19 114 THR A O 1
ATOM 920 N N . LEU A 1 115 ? 7.894 -3.236 -9.997 1.00 76.81 115 LEU A N 1
ATOM 921 C CA . LEU A 1 115 ? 7.010 -2.116 -9.680 1.00 76.81 115 LEU A CA 1
ATOM 922 C C . LEU A 1 115 ? 7.115 -1.004 -10.720 1.00 76.81 115 LEU A C 1
ATOM 924 O O . LEU A 1 115 ? 6.086 -0.458 -11.086 1.00 76.81 115 LEU A O 1
ATOM 928 N N . GLY A 1 116 ? 8.299 -0.747 -11.290 1.00 75.12 116 GLY A N 1
ATOM 929 C CA . GLY A 1 116 ? 8.450 0.194 -12.408 1.00 75.12 116 GLY A CA 1
ATOM 930 C C . GLY A 1 116 ? 7.685 -0.195 -13.683 1.00 75.12 116 GLY A C 1
ATOM 931 O O . GLY A 1 116 ? 7.503 0.643 -14.559 1.00 75.12 116 GLY A O 1
ATOM 932 N N . LYS A 1 117 ? 7.223 -1.449 -13.794 1.00 76.81 117 LYS A N 1
ATOM 933 C CA . LYS A 1 117 ? 6.368 -1.948 -14.886 1.00 76.81 117 LYS A CA 1
ATOM 934 C C . LYS A 1 117 ? 4.882 -2.001 -14.516 1.00 76.81 117 LYS A C 1
ATOM 936 O O . LYS A 1 117 ? 4.052 -2.303 -15.371 1.00 76.81 117 LYS A O 1
ATOM 941 N N . CYS A 1 118 ? 4.538 -1.764 -13.252 1.00 77.38 118 CYS A N 1
ATOM 942 C CA . CYS A 1 118 ? 3.177 -1.880 -12.744 1.00 77.38 118 CYS A CA 1
ATOM 943 C C . CYS A 1 118 ? 2.516 -0.510 -12.666 1.00 77.38 118 CYS A C 1
ATOM 945 O O . CYS A 1 118 ? 3.101 0.427 -12.145 1.00 77.38 118 CYS A O 1
ATOM 947 N N . CYS A 1 119 ? 1.253 -0.413 -13.072 1.00 82.12 119 CYS A N 1
ATOM 948 C CA . CYS A 1 119 ? 0.476 0.789 -12.809 1.00 82.12 119 CYS A CA 1
ATOM 949 C C . CYS A 1 119 ? -0.178 0.712 -11.418 1.00 82.12 119 CYS A C 1
ATOM 951 O O . CYS A 1 119 ? -1.015 -0.156 -11.173 1.00 82.12 119 CYS A O 1
ATOM 953 N N . THR A 1 120 ? 0.171 1.632 -10.513 1.00 84.88 120 THR A N 1
ATOM 954 C CA . THR A 1 120 ? -0.330 1.633 -9.122 1.00 84.88 120 THR A CA 1
ATOM 955 C C . THR A 1 120 ? -1.730 2.225 -8.959 1.00 84.88 120 THR A C 1
ATOM 957 O O . THR A 1 120 ? -2.362 2.028 -7.926 1.00 84.88 120 THR A O 1
ATOM 960 N N . HIS A 1 121 ? -2.268 2.894 -9.982 1.00 85.38 121 HIS A N 1
ATOM 961 C CA . HIS A 1 121 ? -3.559 3.587 -9.902 1.00 85.38 121 HIS A CA 1
ATOM 962 C C . HIS A 1 121 ? -4.739 2.676 -9.569 1.00 85.38 121 HIS A C 1
ATOM 964 O O . HIS A 1 121 ? -5.614 3.084 -8.810 1.00 85.38 121 HIS A O 1
ATOM 970 N N . GLY A 1 122 ? -4.764 1.449 -10.100 1.00 86.06 122 GLY A N 1
ATOM 971 C CA . GLY A 1 122 ? -5.818 0.487 -9.776 1.00 86.06 122 GLY A CA 1
ATOM 972 C C . GLY A 1 122 ? -5.852 0.161 -8.285 1.00 86.06 122 GLY A C 1
ATOM 973 O O . GLY A 1 122 ? -6.909 0.237 -7.661 1.00 86.06 122 GLY A O 1
ATOM 974 N N . LEU A 1 123 ? -4.676 -0.113 -7.710 1.00 87.38 123 LEU A N 1
ATOM 975 C CA . LEU A 1 123 ? -4.513 -0.353 -6.278 1.00 87.38 123 LEU A CA 1
ATOM 976 C C . LEU A 1 123 ? -4.919 0.881 -5.465 1.00 87.38 123 LEU A C 1
ATOM 978 O O . LEU A 1 123 ? -5.765 0.771 -4.580 1.00 87.38 123 LEU A O 1
ATOM 982 N N . THR A 1 124 ? -4.383 2.060 -5.799 1.00 88.38 124 THR A N 1
ATOM 983 C CA . THR A 1 124 ? -4.709 3.311 -5.100 1.00 88.38 124 THR A CA 1
ATOM 984 C C . THR A 1 124 ? -6.209 3.598 -5.130 1.00 88.38 124 THR A C 1
ATOM 986 O O . THR A 1 124 ? -6.780 3.987 -4.114 1.00 88.38 124 THR A O 1
ATOM 989 N N . ALA A 1 125 ? -6.878 3.359 -6.261 1.00 88.75 125 ALA A N 1
ATOM 990 C CA . ALA A 1 125 ? -8.312 3.567 -6.400 1.00 88.75 125 ALA A CA 1
ATOM 991 C C . ALA A 1 125 ? -9.141 2.566 -5.576 1.00 88.75 125 ALA A C 1
ATOM 993 O O . ALA A 1 125 ? -10.067 2.979 -4.878 1.00 88.75 125 ALA A O 1
ATOM 994 N N . GLU A 1 126 ? -8.851 1.260 -5.632 1.00 88.69 126 GLU A N 1
ATOM 995 C CA . GLU A 1 126 ? -9.592 0.257 -4.846 1.00 88.69 126 GLU A CA 1
ATOM 996 C C . GLU A 1 126 ? -9.379 0.449 -3.340 1.00 88.69 126 GLU A C 1
ATOM 998 O O . GLU A 1 126 ? -10.356 0.456 -2.588 1.00 88.69 126 GLU A O 1
ATOM 1003 N N . VAL A 1 127 ? -8.139 0.695 -2.902 1.00 89.50 127 VAL A N 1
ATOM 1004 C CA . VAL A 1 127 ? -7.840 0.951 -1.487 1.00 89.50 127 VAL A CA 1
ATOM 1005 C C . VAL A 1 127 ? -8.506 2.246 -1.028 1.00 89.50 127 VAL A C 1
ATOM 1007 O O . VAL A 1 127 ? -9.182 2.246 -0.003 1.00 89.50 127 VAL A O 1
ATOM 1010 N N . ALA A 1 128 ? -8.437 3.334 -1.802 1.00 88.25 128 ALA A N 1
ATOM 1011 C CA . ALA A 1 128 ? -9.136 4.570 -1.451 1.00 88.25 128 ALA A CA 1
ATOM 1012 C C . ALA A 1 128 ? -10.657 4.374 -1.335 1.00 88.25 128 ALA A C 1
ATOM 1014 O O . ALA A 1 128 ? -11.278 4.971 -0.458 1.00 88.25 128 ALA A O 1
ATOM 1015 N N . ARG A 1 129 ? -11.278 3.541 -2.185 1.00 87.88 129 ARG A N 1
ATOM 1016 C CA . ARG A 1 129 ? -12.713 3.217 -2.069 1.00 87.88 129 ARG A CA 1
ATOM 1017 C C . ARG A 1 129 ? -13.021 2.448 -0.784 1.00 87.88 129 ARG A C 1
ATOM 1019 O O . ARG A 1 129 ? -13.986 2.800 -0.116 1.00 87.88 129 ARG A O 1
ATOM 1026 N N . TYR A 1 130 ? -12.199 1.466 -0.416 1.00 87.31 130 TYR A N 1
ATOM 1027 C CA . TYR A 1 130 ? -12.338 0.752 0.857 1.00 87.31 130 TYR A CA 1
ATOM 1028 C C . TYR A 1 130 ? -12.204 1.702 2.058 1.00 87.31 130 TYR A C 1
ATOM 1030 O O . TYR A 1 130 ? -13.077 1.756 2.923 1.00 87.31 130 TYR A O 1
ATOM 1038 N N . LEU A 1 131 ? -11.154 2.526 2.074 1.00 86.56 131 LEU A N 1
ATOM 1039 C CA . LEU A 1 131 ? -10.837 3.414 3.194 1.00 86.56 131 LEU A CA 1
ATOM 1040 C C . LEU A 1 131 ? -11.860 4.538 3.415 1.00 86.56 131 LEU A C 1
ATOM 1042 O O . LEU A 1 131 ? -11.963 5.037 4.535 1.00 86.56 131 LEU A O 1
ATOM 1046 N N . ARG A 1 132 ? -12.643 4.921 2.394 1.00 85.81 132 ARG A N 1
ATOM 1047 C CA . ARG A 1 132 ? -13.787 5.841 2.567 1.00 85.81 132 ARG A CA 1
ATOM 1048 C C . ARG A 1 132 ? -14.857 5.276 3.503 1.00 85.81 132 ARG A C 1
ATOM 1050 O O . ARG A 1 132 ? -15.556 6.052 4.141 1.00 85.81 132 ARG A O 1
ATOM 1057 N N . GLY A 1 133 ? -14.989 3.951 3.576 1.00 84.69 133 GLY A N 1
ATOM 1058 C CA . GLY A 1 133 ? -15.916 3.279 4.487 1.00 84.69 133 GLY A CA 1
ATOM 1059 C C . GLY A 1 133 ? -15.379 3.110 5.912 1.00 84.69 133 GLY A C 1
ATOM 1060 O O . GLY A 1 133 ? -16.127 2.709 6.799 1.00 84.69 133 GLY A O 1
ATOM 1061 N N . VAL A 1 134 ? -14.097 3.405 6.155 1.00 84.56 134 VAL A N 1
ATOM 1062 C CA . VAL A 1 134 ? -13.456 3.222 7.462 1.00 84.56 134 VAL A CA 1
ATOM 1063 C C . VAL A 1 134 ? -13.693 4.442 8.349 1.00 84.56 134 VAL A C 1
ATOM 1065 O O . VAL A 1 134 ? -13.464 5.587 7.956 1.00 84.56 134 VAL A O 1
ATOM 1068 N N . ARG A 1 135 ? -14.097 4.204 9.601 1.00 83.44 135 ARG A N 1
ATOM 1069 C CA . ARG A 1 135 ? -14.239 5.264 10.605 1.00 83.44 135 ARG A CA 1
ATOM 1070 C C . ARG A 1 135 ? -12.885 5.615 11.229 1.00 83.44 135 ARG A C 1
ATOM 1072 O O . ARG A 1 135 ? -12.475 5.037 12.233 1.00 83.44 135 ARG A O 1
ATOM 1079 N N . TRP A 1 136 ? -12.232 6.638 10.687 1.00 80.62 136 TRP A N 1
ATOM 1080 C CA . TRP A 1 136 ? -10.920 7.130 11.135 1.00 80.62 136 TRP A CA 1
ATOM 1081 C C . TRP A 1 136 ? -10.893 7.786 12.527 1.00 80.62 136 TRP A C 1
ATOM 1083 O O . TRP A 1 136 ? -9.833 8.164 13.019 1.00 80.62 136 TRP A O 1
ATOM 1093 N N . THR A 1 137 ? -12.029 7.896 13.218 1.00 81.44 137 THR A N 1
ATOM 1094 C CA . THR A 1 137 ? -12.056 8.404 14.597 1.00 81.44 137 THR A CA 1
ATOM 1095 C C . THR A 1 137 ? -11.201 7.544 15.531 1.00 81.44 137 THR A C 1
ATOM 1097 O O . THR A 1 137 ? -10.416 8.089 16.291 1.00 81.44 137 THR A O 1
ATOM 1100 N N . ALA A 1 138 ? -11.279 6.211 15.437 1.00 76.00 138 ALA A N 1
ATOM 1101 C CA . ALA A 1 138 ? -10.495 5.311 16.296 1.00 76.00 138 ALA A CA 1
ATOM 1102 C C . ALA A 1 138 ? -8.980 5.515 16.121 1.00 76.00 138 ALA A C 1
ATOM 1104 O O . ALA A 1 138 ? -8.214 5.516 17.078 1.00 76.00 138 ALA A O 1
ATOM 1105 N N . ALA A 1 139 ? -8.580 5.747 14.877 1.00 73.94 139 ALA A N 1
ATOM 1106 C CA . ALA A 1 139 ? -7.242 6.117 14.459 1.00 73.94 139 ALA A CA 1
ATOM 1107 C C . ALA A 1 139 ? -6.749 7.410 15.141 1.00 73.94 139 ALA A C 1
ATOM 1109 O O . ALA A 1 139 ? -5.674 7.442 15.739 1.00 73.94 139 ALA A O 1
ATOM 1110 N N . TYR A 1 140 ? -7.561 8.464 15.086 1.00 75.25 140 TYR A N 1
ATOM 1111 C CA . TYR A 1 140 ? -7.261 9.741 15.726 1.00 75.25 140 TYR A CA 1
ATOM 1112 C C . TYR A 1 140 ? -7.220 9.643 17.260 1.00 75.25 140 TYR A C 1
ATOM 1114 O O . TYR A 1 140 ? -6.298 10.163 17.888 1.00 75.25 140 TYR A O 1
ATOM 1122 N N . GLU A 1 141 ? -8.164 8.923 17.871 1.00 80.44 141 GLU A N 1
ATOM 1123 C CA . GLU A 1 141 ? -8.184 8.705 19.324 1.00 80.44 141 GLU A CA 1
ATOM 1124 C C . GLU A 1 141 ? -6.985 7.871 19.807 1.00 80.44 141 GLU A C 1
ATOM 1126 O O . GLU A 1 141 ? -6.417 8.164 20.860 1.00 80.44 141 GLU A O 1
ATOM 1131 N N . ALA A 1 142 ? -6.522 6.894 19.020 1.00 78.31 142 ALA A N 1
ATOM 1132 C CA . ALA A 1 142 ? -5.306 6.141 19.329 1.00 78.31 142 ALA A CA 1
ATOM 1133 C C . ALA A 1 142 ? -4.061 7.045 19.398 1.00 78.31 142 ALA A C 1
ATOM 1135 O O . ALA A 1 142 ? -3.226 6.867 20.283 1.00 78.31 142 ALA A O 1
ATOM 1136 N N . MET A 1 143 ? -3.948 8.059 18.530 1.00 79.38 143 MET A N 1
ATOM 1137 C CA . MET A 1 143 ? -2.837 9.021 18.596 1.00 79.38 143 MET A CA 1
ATOM 1138 C C . MET A 1 143 ? -2.866 9.856 19.882 1.00 79.38 143 MET A C 1
ATOM 1140 O O . MET A 1 143 ? -1.819 10.099 20.479 1.00 79.38 143 MET A O 1
ATOM 1144 N N . LYS A 1 144 ? -4.053 10.253 20.358 1.00 82.31 144 LYS A N 1
ATOM 1145 C CA . LYS A 1 144 ? -4.183 10.945 21.651 1.00 82.31 144 LYS A CA 1
ATOM 1146 C C . LYS A 1 144 ? -3.766 10.060 22.820 1.00 82.31 144 LYS A C 1
ATOM 1148 O O . LYS A 1 144 ? -3.092 10.546 23.723 1.00 82.31 144 LYS A O 1
ATOM 1153 N N . LEU A 1 145 ? -4.127 8.774 22.789 1.00 81.50 145 LEU A N 1
ATOM 1154 C CA . LEU A 1 145 ? -3.665 7.805 23.783 1.00 81.50 145 LEU A CA 1
ATOM 1155 C C . LEU A 1 145 ? -2.137 7.697 23.785 1.00 81.50 145 LEU A C 1
ATOM 1157 O O . LEU A 1 145 ? -1.544 7.745 24.856 1.00 81.50 145 LEU A O 1
ATOM 1161 N N . LEU A 1 146 ? -1.491 7.624 22.616 1.00 81.88 146 LEU A N 1
ATOM 1162 C CA . LEU A 1 146 ? -0.025 7.595 22.525 1.00 81.88 146 LEU A CA 1
ATOM 1163 C C . LEU A 1 146 ? 0.623 8.851 23.130 1.00 81.88 146 LEU A C 1
ATOM 1165 O O . LEU A 1 146 ? 1.571 8.733 23.903 1.00 81.88 146 LEU A O 1
ATOM 1169 N N . MET A 1 147 ? 0.084 10.041 22.847 1.00 76.94 147 MET A N 1
ATOM 1170 C CA . MET A 1 147 ? 0.562 11.283 23.469 1.00 76.94 147 MET A CA 1
ATOM 1171 C C . MET A 1 147 ? 0.372 11.260 24.992 1.00 76.94 147 MET A C 1
ATOM 1173 O O . MET A 1 147 ? 1.296 11.582 25.732 1.00 76.94 147 MET A O 1
ATOM 1177 N N . ALA A 1 148 ? -0.786 10.808 25.475 1.00 79.69 148 ALA A N 1
ATOM 1178 C CA . ALA A 1 148 ? -1.065 10.711 26.906 1.00 79.69 148 ALA A CA 1
ATOM 1179 C C . ALA A 1 148 ? -0.173 9.685 27.631 1.00 79.69 148 ALA A C 1
ATOM 1181 O O . ALA A 1 148 ? 0.176 9.889 28.795 1.00 79.69 148 ALA A O 1
ATOM 1182 N N . LEU A 1 149 ? 0.214 8.595 26.957 1.00 78.69 149 LEU A N 1
ATOM 1183 C CA . LEU A 1 149 ? 1.170 7.618 27.486 1.00 78.69 149 LEU A CA 1
ATOM 1184 C C . LEU A 1 149 ? 2.563 8.230 27.651 1.00 78.69 149 LEU A C 1
ATOM 1186 O O . LEU A 1 149 ? 3.229 7.948 28.640 1.00 78.69 149 LEU A O 1
ATOM 1190 N N . SER A 1 150 ? 2.974 9.113 26.736 1.00 72.12 150 SER A N 1
ATOM 1191 C CA . SER A 1 150 ? 4.272 9.795 26.820 1.00 72.12 150 SER A CA 1
ATOM 1192 C C . SER A 1 150 ? 4.372 10.817 27.962 1.00 72.12 150 SER A C 1
ATOM 1194 O O . SER A 1 150 ? 5.470 11.153 28.380 1.00 72.12 150 SER A O 1
ATOM 1196 N N . THR A 1 151 ? 3.239 11.288 28.496 1.00 72.38 151 THR A N 1
ATOM 1197 C CA . THR A 1 151 ? 3.178 12.260 29.606 1.00 72.38 151 THR A CA 1
ATOM 1198 C C . THR A 1 151 ? 2.951 11.625 30.981 1.00 72.38 151 THR A C 1
ATOM 1200 O O . THR A 1 151 ? 2.852 12.341 31.972 1.00 72.38 151 THR A O 1
ATOM 1203 N N . ARG A 1 152 ? 2.797 10.295 31.052 1.00 55.47 152 ARG A N 1
ATOM 1204 C CA . ARG A 1 152 ? 2.568 9.546 32.303 1.00 55.47 152 ARG A CA 1
ATOM 1205 C C . ARG A 1 152 ? 3.818 8.814 32.821 1.00 55.47 152 ARG A C 1
ATOM 1207 O O . ARG A 1 152 ? 3.672 7.935 33.667 1.00 55.47 152 ARG A O 1
ATOM 1214 N N . SER A 1 153 ? 5.008 9.159 32.325 1.00 48.66 153 SER A N 1
ATOM 1215 C CA . SER A 1 153 ? 6.297 8.730 32.893 1.00 48.66 153 SER A CA 1
ATOM 1216 C C . SER A 1 153 ? 6.781 9.692 33.967 1.00 48.66 153 SER A C 1
ATOM 1218 O O . SER A 1 153 ? 6.849 10.898 33.634 1.00 48.66 153 SER A O 1
#

Sequence (153 aa):
MPEDRQISEDWIRNWVSTNGTAAEQAAWHAAQMMREGILNLRNWDIKGVFHYPWCLVIGTLTCWAFHCFGGEISVARKICRHPERDMPQTQSRVLMNHMVSLMGSVSPANIRRTLGKCCTHGLTAEVARYLRGVRWTAAYEAMKLLMALSTRS

Radius of gyration: 16.53 Å; chains: 1; bounding box: 35×38×53 Å

Secondary structure (DSSP, 8-state):
-HHHHHHHHHHHHHHHHH-HHHHHHHHHHHHHHHHHHHHHSGGG--TT-TTHHHHHHHHHHHHHHHHHHSS-HHHHHHH--S-SS---HHHHHHHHHHHHHHHTT--GGGHHHHHTTS-THHHHHHHHHHHHTS-THHHHHHHHHHHHHHT--

Organism: Aspergillus kawachii (NCBI:txid1069201)

pLDDT: mean 79.91, std 10.34, range [48.66, 92.19]

=== Feature glossary ===
Key to the feature types in this record:

pLDDT. pLDDT is the predicted lDDT-Cα score: AlphaFold's confidence that the local environment of each residue (all inter-atomic distances within 15 Å) is correctly placed. It is a per-residue number between 0 and 100, with higher meaning more reliable.

Radius of gyration, Cα contacts, bounding box. The geometric summary reports three shape descriptors. Rg (radius of gyration) measures how spread out the Cα atoms are about their centre of mass; compact globular proteins have small Rg, elongated or unfolded ones large. Cα contacts (<8 Å, |i−j|>4) count long-range residue pairs in spatial proximity — high for tightly packed folds, near zero for rods or random coil. The bounding-box extents give the protein's footprint along x, y, z in Å.

Backbone torsions (φ/ψ). Backbone dihedral angles. Every residue except chain termini has a φ (preceding-C → N → Cα → C) and a ψ (N → Cα → C → next-N). They are reported in degrees following the IUPAC sign convention. Secondary structure is essentially a statement about which (φ, ψ) basin each residue occupies.

Contact-map, Ramachandran, and PAE plots. Plot images: a contact map (which residues are close in 3D, as an N×N binary image), a Ramachandran scatter (backbone torsion angles, revealing secondary-structure composition at a glance), and — for AlphaFold structures — a PAE heatmap (pairwise prediction confidence).

Predicted aligned error. Predicted Aligned Error (PAE) is an AlphaFold confidence matrix: entry (i, j) is the expected error in the position of residue j, in ångströms, when the prediction is superimposed on the true structure at residue i. Low PAE within a block of residues means that block is internally rigid and well-predicted; high PAE between two blocks means their relative placement is uncertain even if each block individually is confident.

Secondary structure (3-state, P-SEA). Three-state secondary structure (P-SEA) collapses the eight DSSP classes into helix (a), strand (b), and coil (c). P-SEA assigns these from Cα geometry alone — distances and angles — without requiring backbone oxygens, so it works on any Cα trace.

Solvent-accessible surface area. Solvent-accessible surface area (SASA) is the area in Å² traced out by the centre of a 1.4 Å probe sphere (a water molecule) rolled over the protein's van der Waals surface (Shrake–Rupley / Lee–Richards construction). Buried residues have near-zero SASA; fully exposed residues can exceed 200 Å². The total SASA scales roughly with the number of surface residues.

Foldseek 3Di. The Foldseek 3Di string encodes local tertiary geometry as a 20-letter alphabet — one character per residue — derived from the relative positions of nearby Cα atoms. Unlike the amino-acid sequence, 3Di is a direct function of the 3D structure, so two proteins with the same fold have similar 3Di strings even at low sequence identity.

B-factor. For experimental (PDB) structures, the B-factor (temperature factor) quantifies the positional spread of each atom in the crystal — a combination of thermal vibration and static disorder — in units of Å². High B-factors mark flexible loops or poorly resolved regions; low B-factors mark the rigid, well-ordered core.

mmCIF coordinates. The mmCIF block holds the 3D Cartesian coordinates of each backbone atom (N, Cα, C, O) in ångströms. mmCIF is the PDB's canonical archive format — a tagged-loop text representation of the atomic model.

InterPro / GO / CATH / organism. Functional annotations link the protein to curated databases. InterPro entries identify conserved domains and families by matching the sequence against member-database signatures (Pfam, PROSITE, CDD, …). Gene Ontology (GO) terms describe molecular function, biological process, and cellular component in a controlled vocabulary. CATH places the structure in a hierarchical fold classification (Class/Architecture/Topology/Homologous-superfamily). The organism is the source species.

Rendered structure images. Structure images are PyMOL renders from six orthogonal camera directions. Cartoon representation draws helices as coils and strands as arrows; sticks shows the backbone as bonds; surface shows the solvent-excluded envelope. Rainbow coloring maps sequence position to hue (blue→red, N→C); chain coloring assigns a distinct color per polypeptide.

Sequence. This is the polypeptide sequence — one letter per residue, N-terminus first. Length ranges from a few dozen residues for small domains to over a thousand for large multi-domain proteins.

Secondary structure (8-state, DSSP). The SS8 string is DSSP's per-residue secondary-structure call. α-helix (H) means an i→i+4 H-bond ladder; β-strand (E) means the residue participates in a β-sheet; 3₁₀ (G) and π (I) are tighter and wider helices; T/S are turns/bends; '-' is loop.

Nearest PDB structures. Structural nearest neighbors (via Foldseek easy-search vs the PDB). Reported per hit: target PDB id, E-value, and alignment TM-score. A TM-score above ~0.5 is the conventional threshold for 'same fold'.